Protein AF-A0A1V5RX63-F1 (afdb_monomer_lite)

Sequence (76 aa):
MKYLFYANFALSGFKAYVCETDDPFHTMGEMHYRTMERIDRLTFREYNETSVKYITEEKGLKINKWTDKYRKQVNG

Secondary structure (DSSP, 8-state):
-EEEEEEEETTTEEEEEEEE-S-HHHHHHHHHHH-SS-EEEEEEEE--HHHHHIIIIIS-PPEEE---TT------

Structure (mmCIF, N/CA/C/O backbone):
data_AF-A0A1V5RX63-F1
#
_entry.id   AF-A0A1V5RX63-F1
#
loop_
_atom_site.group_PDB
_atom_site.id
_atom_site.type_symbol
_atom_site.label_atom_id
_atom_site.label_alt_id
_atom_site.label_comp_id
_atom_site.label_asym_id
_atom_site.label_entity_id
_atom_site.label_seq_id
_atom_site.pdbx_PDB_ins_code
_atom_site.Cartn_x
_atom_site.Cartn_y
_atom_site.Cartn_z
_atom_site.occupancy
_atom_site.B_iso_or_equiv
_atom_site.auth_seq_id
_atom_site.auth_comp_id
_atom_site.auth_asym_id
_atom_site.auth_atom_id
_atom_site.pdbx_PDB_model_num
ATOM 1 N N . MET A 1 1 ? 14.332 1.521 -3.668 1.00 89.12 1 MET A N 1
ATOM 2 C CA . MET A 1 1 ? 13.923 2.211 -2.421 1.00 89.12 1 MET A CA 1
ATOM 3 C C . MET A 1 1 ? 12.711 1.499 -1.831 1.00 89.12 1 MET A C 1
ATOM 5 O O . MET A 1 1 ? 12.115 0.676 -2.517 1.00 89.12 1 MET A O 1
ATOM 9 N N . LYS A 1 2 ? 12.367 1.736 -0.562 1.00 94.00 2 LYS A N 1
ATOM 10 C CA . LYS A 1 2 ? 11.238 1.064 0.099 1.00 94.00 2 LYS A CA 1
ATOM 11 C C . LYS A 1 2 ? 10.080 2.042 0.268 1.00 94.00 2 LYS A C 1
ATOM 13 O O . LYS A 1 2 ? 10.275 3.142 0.776 1.00 94.00 2 LYS A O 1
ATOM 18 N N . TYR A 1 3 ? 8.888 1.625 -0.136 1.00 94.94 3 TYR A N 1
ATOM 19 C CA . TYR A 1 3 ? 7.678 2.442 -0.140 1.00 94.94 3 TYR A CA 1
ATOM 20 C C . TYR A 1 3 ? 6.519 1.725 0.549 1.00 94.94 3 TYR A C 1
ATOM 22 O O . TYR A 1 3 ? 6.441 0.493 0.566 1.00 94.94 3 TYR A O 1
ATOM 30 N N . LEU A 1 4 ? 5.598 2.521 1.086 1.00 95.06 4 LEU A N 1
ATOM 31 C CA . LEU A 1 4 ? 4.287 2.096 1.553 1.00 95.06 4 LEU A CA 1
ATOM 32 C C . LEU A 1 4 ? 3.236 2.513 0.528 1.00 95.06 4 LEU A C 1
ATOM 34 O O . LEU A 1 4 ? 3.086 3.698 0.247 1.00 95.06 4 LEU A O 1
ATOM 38 N N . PHE A 1 5 ? 2.508 1.544 -0.007 1.00 94.31 5 PHE A N 1
ATOM 39 C CA . PHE A 1 5 ? 1.384 1.738 -0.914 1.00 94.31 5 PHE A CA 1
ATOM 40 C C . PHE A 1 5 ? 0.076 1.644 -0.137 1.00 94.31 5 PHE A C 1
ATOM 42 O O . PHE A 1 5 ? -0.124 0.723 0.658 1.00 94.31 5 PHE A O 1
ATOM 49 N N . TYR A 1 6 ? -0.828 2.579 -0.404 1.00 93.38 6 TYR A N 1
ATOM 50 C CA . TYR A 1 6 ? -2.151 2.655 0.196 1.00 93.38 6 TYR A CA 1
ATOM 51 C C . TYR A 1 6 ? -3.200 2.489 -0.890 1.00 93.38 6 TYR A C 1
ATOM 53 O O . TYR A 1 6 ? -3.322 3.346 -1.768 1.00 93.38 6 TYR A O 1
ATOM 61 N N . ALA A 1 7 ? -3.953 1.399 -0.819 1.00 93.38 7 ALA A N 1
ATOM 62 C CA . ALA A 1 7 ? -4.982 1.063 -1.786 1.00 93.38 7 ALA A CA 1
ATOM 63 C C . ALA A 1 7 ? -6.343 1.051 -1.093 1.00 93.38 7 ALA A C 1
ATOM 65 O O . ALA A 1 7 ? -6.533 0.330 -0.116 1.00 93.38 7 ALA A O 1
ATOM 66 N N . ASN A 1 8 ? -7.289 1.842 -1.592 1.00 94.50 8 ASN A N 1
ATOM 67 C CA . ASN A 1 8 ? -8.694 1.689 -1.247 1.00 94.50 8 ASN A CA 1
ATOM 68 C C . ASN A 1 8 ? -9.366 0.851 -2.327 1.00 94.50 8 ASN A C 1
ATOM 70 O O . ASN A 1 8 ? -9.546 1.330 -3.450 1.00 94.50 8 ASN A O 1
ATOM 74 N N . PHE A 1 9 ? -9.696 -0.389 -1.992 1.00 93.75 9 PHE A N 1
ATOM 75 C CA . PHE A 1 9 ? -10.422 -1.272 -2.886 1.00 93.75 9 PHE A CA 1
ATOM 76 C C . PHE A 1 9 ? -11.934 -1.161 -2.666 1.00 93.75 9 PHE A C 1
ATOM 78 O O . PHE A 1 9 ? -12.384 -0.886 -1.552 1.00 93.75 9 PHE A O 1
ATOM 85 N N . ALA A 1 10 ? -12.711 -1.391 -3.722 1.00 92.88 10 ALA A N 1
ATOM 86 C CA . ALA A 1 10 ? -14.156 -1.165 -3.721 1.00 92.88 10 ALA A CA 1
ATOM 87 C C . ALA A 1 10 ? -14.949 -2.071 -2.750 1.00 92.88 10 ALA A C 1
ATOM 89 O O . ALA A 1 10 ? -16.004 -1.672 -2.265 1.00 92.88 10 ALA A O 1
ATOM 90 N N . LEU A 1 11 ? -14.469 -3.287 -2.467 1.00 92.38 11 LEU A N 1
ATOM 91 C CA . LEU A 1 11 ? -15.143 -4.303 -1.642 1.00 92.38 11 LEU A CA 1
ATOM 92 C C . LEU A 1 11 ? -14.410 -4.571 -0.322 1.00 92.38 11 LEU A C 1
ATOM 94 O O . LEU A 1 11 ? -15.028 -4.671 0.733 1.00 92.38 11 LEU A O 1
ATOM 98 N N . SER A 1 12 ? -13.089 -4.711 -0.368 1.00 89.75 12 SER A N 1
ATOM 99 C CA . SER A 1 12 ? -12.236 -5.065 0.764 1.00 89.75 12 SER A CA 1
ATOM 100 C C . SER A 1 12 ? -11.650 -3.851 1.481 1.00 89.75 12 SER A C 1
ATOM 102 O O . SER A 1 12 ? -10.916 -4.014 2.459 1.00 89.75 12 SER A O 1
ATOM 104 N N 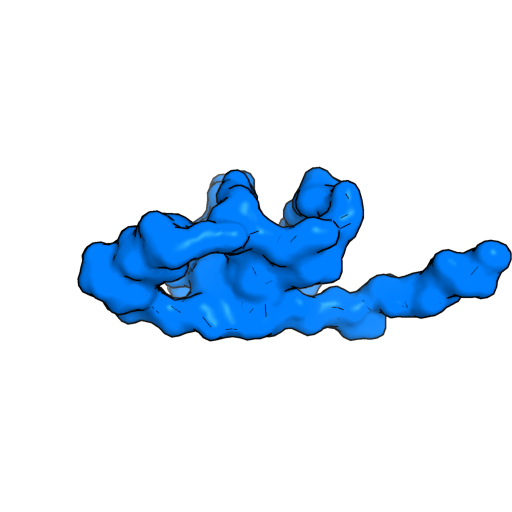. GLY A 1 13 ? -12.003 -2.649 1.021 1.00 92.25 13 GLY A N 1
ATOM 105 C CA . GLY A 1 13 ? -11.698 -1.388 1.672 1.00 92.25 13 GLY A CA 1
ATOM 106 C C . GLY A 1 13 ? -10.214 -1.046 1.661 1.00 92.25 13 GLY A C 1
ATOM 107 O O . GLY A 1 13 ? -9.453 -1.405 0.758 1.00 92.25 13 GLY A O 1
ATOM 108 N N . PHE A 1 14 ? -9.805 -0.290 2.673 1.00 92.94 14 PHE A N 1
ATOM 109 C CA . PHE A 1 14 ? -8.483 0.309 2.728 1.00 92.94 14 PHE A CA 1
ATOM 110 C C . PHE A 1 14 ? -7.416 -0.680 3.215 1.00 92.94 14 PHE A C 1
ATOM 112 O O . PHE A 1 14 ? -7.523 -1.265 4.292 1.00 92.94 14 PHE A O 1
ATOM 119 N N . LYS A 1 15 ? -6.354 -0.845 2.422 1.00 93.19 15 LYS A N 1
ATOM 120 C CA . LYS A 1 15 ? -5.238 -1.760 2.679 1.00 93.19 15 LYS A CA 1
ATOM 121 C C . LYS A 1 15 ? -3.897 -1.064 2.480 1.00 93.19 15 LYS A C 1
ATOM 123 O O . LYS A 1 15 ? -3.737 -0.216 1.602 1.00 93.19 15 LYS A O 1
ATOM 128 N N . ALA A 1 16 ? -2.918 -1.483 3.277 1.00 94.56 16 ALA A N 1
ATOM 129 C CA . ALA A 1 16 ? -1.544 -1.010 3.196 1.00 94.56 16 ALA A CA 1
ATOM 130 C C . ALA A 1 16 ? -0.597 -2.133 2.762 1.00 94.56 16 ALA A C 1
ATOM 132 O O . ALA A 1 16 ? -0.683 -3.269 3.251 1.00 94.56 16 ALA A O 1
ATOM 133 N N . TYR A 1 17 ? 0.335 -1.793 1.875 1.00 94.12 17 TYR A N 1
ATOM 134 C CA . TYR A 1 17 ? 1.370 -2.692 1.387 1.00 94.12 17 TYR A CA 1
ATOM 135 C C . TYR A 1 17 ? 2.750 -2.059 1.491 1.00 94.12 17 TYR A C 1
ATOM 137 O O . TYR A 1 17 ? 2.901 -0.864 1.282 1.00 94.12 17 TYR A O 1
ATOM 145 N N . VAL A 1 18 ? 3.771 -2.864 1.752 1.00 94.75 18 VAL A N 1
ATOM 146 C CA . VAL A 1 18 ? 5.172 -2.475 1.626 1.00 94.75 18 VAL A CA 1
ATOM 147 C C . VAL A 1 18 ? 5.756 -3.061 0.348 1.00 94.75 18 VAL A C 1
ATOM 149 O O . VAL A 1 18 ? 5.557 -4.242 0.056 1.00 94.75 18 VAL A O 1
ATOM 152 N N . CYS A 1 19 ? 6.476 -2.240 -0.409 1.00 91.81 19 CYS A N 1
ATOM 153 C CA . CYS A 1 19 ? 7.111 -2.633 -1.659 1.00 91.81 19 CYS A CA 1
ATOM 154 C C . CYS A 1 19 ? 8.519 -2.042 -1.756 1.00 91.81 19 CYS A C 1
ATOM 156 O O . CYS A 1 19 ? 8.746 -0.891 -1.389 1.00 91.81 19 CYS A O 1
ATOM 158 N N . GLU A 1 20 ? 9.461 -2.831 -2.263 1.00 92.56 20 GLU A N 1
ATOM 159 C CA . GLU A 1 20 ? 10.807 -2.372 -2.593 1.00 92.56 20 GLU A CA 1
ATOM 160 C C . GLU A 1 20 ? 10.920 -2.225 -4.107 1.00 92.56 20 GLU A C 1
ATOM 162 O O . GLU A 1 20 ? 10.909 -3.210 -4.845 1.00 92.56 20 GLU A O 1
ATOM 167 N N . THR A 1 21 ? 11.005 -0.985 -4.575 1.00 89.75 21 THR A N 1
ATOM 168 C CA . THR A 1 21 ? 11.030 -0.640 -5.996 1.00 89.75 21 THR A CA 1
ATOM 169 C C . THR A 1 21 ? 11.854 0.626 -6.229 1.00 89.75 21 THR A C 1
ATOM 171 O O . THR A 1 21 ? 12.061 1.434 -5.322 1.00 89.75 21 THR A O 1
ATOM 174 N N . ASP A 1 22 ? 12.419 0.747 -7.416 1.00 92.00 22 ASP A N 1
ATOM 175 C CA . ASP A 1 22 ? 13.067 1.939 -7.963 1.00 92.00 22 ASP A CA 1
ATOM 176 C C . ASP A 1 22 ? 12.096 2.780 -8.805 1.00 92.00 22 ASP A C 1
ATOM 178 O O . ASP A 1 22 ? 12.298 3.983 -8.929 1.00 92.00 22 ASP A O 1
ATOM 182 N N . ASP A 1 23 ? 11.000 2.176 -9.275 1.00 91.62 23 ASP A N 1
ATOM 183 C CA . ASP A 1 23 ? 9.922 2.850 -9.997 1.00 91.62 23 ASP A CA 1
ATOM 184 C C . ASP A 1 23 ? 8.563 2.631 -9.295 1.00 91.62 23 ASP A C 1
ATOM 186 O O . ASP A 1 23 ? 7.843 1.648 -9.549 1.00 91.62 23 ASP A O 1
ATOM 190 N N . PRO A 1 24 ? 8.182 3.528 -8.365 1.00 90.94 24 PRO A N 1
ATOM 191 C CA . PRO A 1 24 ? 6.913 3.414 -7.659 1.00 90.94 24 PRO A CA 1
ATOM 192 C C . PRO A 1 24 ? 5.702 3.653 -8.569 1.00 90.94 24 PRO A C 1
ATOM 194 O O . PRO A 1 24 ? 4.646 3.079 -8.303 1.00 90.94 24 PRO A O 1
ATOM 197 N N . PHE A 1 25 ? 5.830 4.428 -9.651 1.00 92.81 25 PHE A N 1
ATOM 198 C CA . PHE A 1 25 ? 4.718 4.709 -10.564 1.00 92.81 25 PHE A CA 1
ATOM 199 C C . PHE A 1 25 ? 4.384 3.497 -11.429 1.00 92.81 25 PHE A C 1
ATOM 201 O O . PHE A 1 25 ? 3.214 3.122 -11.523 1.00 92.81 25 PHE A O 1
ATOM 208 N N . HIS A 1 26 ? 5.398 2.827 -11.983 1.00 91.38 26 HIS A N 1
ATOM 209 C CA . HIS A 1 26 ? 5.204 1.549 -12.666 1.00 91.38 26 HIS A CA 1
ATOM 210 C C . HIS A 1 26 ? 4.559 0.525 -11.725 1.00 91.38 26 HIS A C 1
ATOM 212 O O . HIS A 1 26 ? 3.563 -0.108 -12.065 1.00 91.38 26 HIS A O 1
ATOM 218 N N . THR A 1 27 ? 5.056 0.437 -10.488 1.00 91.00 27 THR A N 1
ATOM 219 C CA . THR A 1 27 ? 4.508 -0.471 -9.467 1.00 91.00 27 THR A CA 1
ATOM 220 C C . THR A 1 27 ? 3.039 -0.160 -9.138 1.00 91.00 27 THR A C 1
ATOM 222 O O . THR A 1 27 ? 2.241 -1.082 -8.961 1.00 91.00 27 THR A O 1
ATOM 225 N N . MET A 1 28 ? 2.652 1.123 -9.073 1.00 91.94 28 MET A N 1
ATOM 226 C CA . MET A 1 28 ? 1.246 1.519 -8.915 1.00 91.94 28 MET A CA 1
ATOM 227 C C . MET A 1 28 ? 0.393 1.024 -10.084 1.00 91.94 28 MET A C 1
ATOM 229 O O . MET A 1 28 ? -0.678 0.462 -9.854 1.00 91.94 28 MET A O 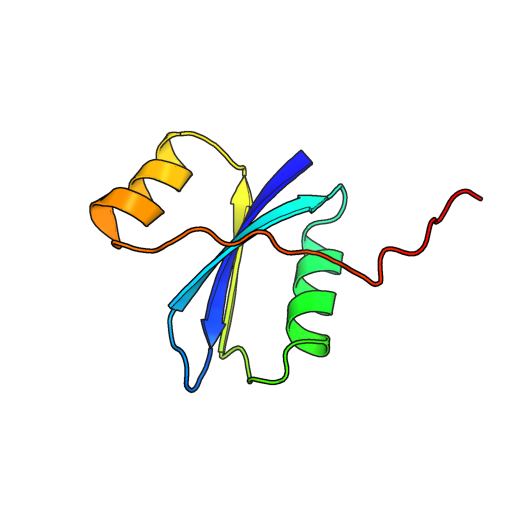1
ATOM 233 N N . GLY A 1 29 ? 0.861 1.233 -11.319 1.00 91.69 29 GLY A N 1
ATOM 234 C CA . GLY A 1 29 ? 0.173 0.786 -12.530 1.00 91.69 29 GLY A CA 1
ATOM 235 C C . GLY A 1 29 ? -0.048 -0.726 -12.531 1.00 91.69 29 GLY A C 1
ATOM 236 O O . GLY A 1 29 ? -1.169 -1.187 -12.737 1.00 91.69 29 GLY A O 1
ATOM 237 N N . GLU A 1 30 ? 0.985 -1.489 -12.179 1.00 90.62 30 GLU A N 1
ATOM 238 C CA . GLU A 1 30 ? 0.917 -2.947 -12.051 1.00 90.62 30 GLU A CA 1
ATOM 239 C C . GLU A 1 30 ? -0.070 -3.388 -10.962 1.00 90.62 30 GLU A C 1
ATOM 241 O O . GLU A 1 30 ? -0.844 -4.321 -11.168 1.00 90.62 30 GLU A O 1
ATOM 246 N N . MET A 1 31 ? -0.100 -2.710 -9.809 1.00 89.94 31 MET A N 1
ATOM 247 C CA . MET A 1 31 ? -1.083 -2.996 -8.760 1.00 89.94 31 MET A CA 1
ATOM 248 C C . MET A 1 31 ? -2.513 -2.717 -9.243 1.00 89.94 31 MET A C 1
ATOM 250 O O . MET A 1 31 ? -3.407 -3.524 -8.997 1.00 89.94 31 MET A O 1
ATOM 254 N N . HIS A 1 32 ? -2.732 -1.619 -9.966 1.00 89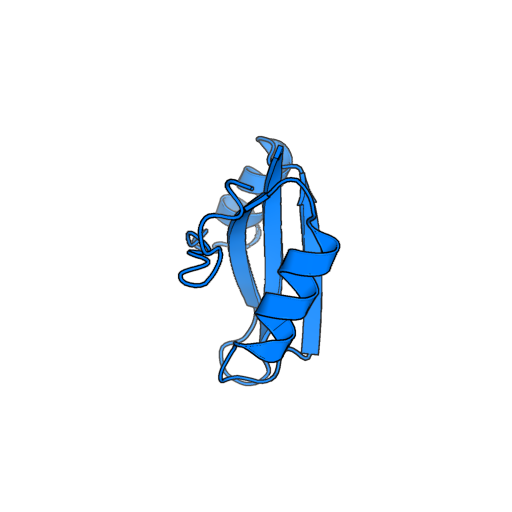.25 32 HIS A N 1
ATOM 255 C CA . HIS A 1 32 ? -4.023 -1.308 -10.586 1.00 89.25 32 HIS A CA 1
ATOM 256 C C . HIS A 1 32 ? -4.452 -2.372 -11.600 1.00 89.25 32 HIS A C 1
ATOM 258 O O . HIS A 1 32 ? -5.599 -2.803 -11.583 1.00 89.25 32 HIS A O 1
ATOM 264 N N . TYR A 1 33 ? -3.529 -2.818 -12.451 1.00 88.12 33 TYR A N 1
ATOM 265 C CA . TYR A 1 33 ? -3.817 -3.769 -13.522 1.00 88.12 33 TYR A CA 1
ATOM 266 C C . TYR A 1 33 ? -3.999 -5.212 -13.026 1.00 88.12 33 TYR A C 1
ATOM 268 O O . TYR A 1 33 ? -4.832 -5.949 -13.549 1.00 88.12 33 TYR A O 1
ATOM 276 N N . ARG A 1 34 ? -3.217 -5.646 -12.028 1.00 84.75 34 ARG A N 1
ATOM 277 C CA . ARG A 1 34 ? -3.157 -7.058 -11.599 1.00 84.75 34 ARG A CA 1
ATOM 278 C C . ARG A 1 34 ? -4.066 -7.412 -10.434 1.00 84.75 34 ARG A C 1
ATOM 280 O O . ARG A 1 34 ? -4.210 -8.594 -10.118 1.00 84.75 34 AR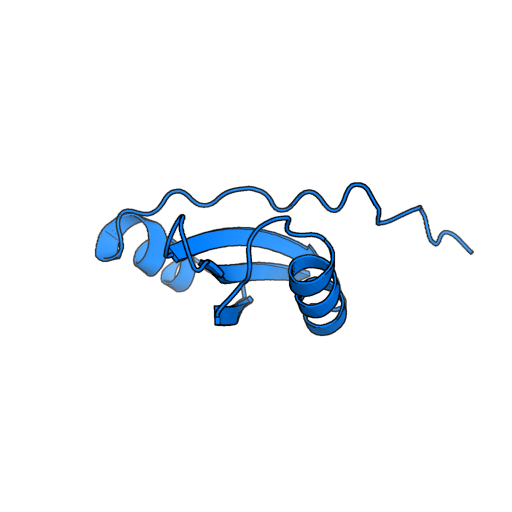G A O 1
ATOM 287 N N . THR A 1 35 ? -4.611 -6.428 -9.731 1.00 84.81 35 THR A N 1
ATOM 288 C CA . THR A 1 35 ? -5.535 -6.724 -8.638 1.00 84.81 35 THR A CA 1
ATOM 289 C C . THR A 1 35 ? -6.877 -7.165 -9.210 1.00 84.81 35 THR A C 1
ATOM 291 O O . THR A 1 35 ? -7.409 -6.567 -10.135 1.00 84.81 35 THR A O 1
ATOM 294 N N . MET A 1 36 ? -7.430 -8.253 -8.667 1.00 86.56 36 MET A N 1
ATOM 295 C CA . MET A 1 36 ? -8.740 -8.769 -9.101 1.00 86.56 36 MET A CA 1
ATOM 296 C C . MET A 1 36 ? -9.900 -7.880 -8.649 1.00 86.56 36 MET A C 1
ATOM 298 O O . MET A 1 36 ? -11.041 -8.068 -9.058 1.00 86.56 36 MET A O 1
ATOM 302 N N . GLU A 1 37 ? -9.611 -6.945 -7.755 1.00 88.56 37 GLU A N 1
ATOM 303 C CA . GLU A 1 37 ? -10.579 -6.051 -7.169 1.00 88.56 37 GLU A CA 1
ATOM 304 C C . GLU A 1 37 ? -10.272 -4.630 -7.620 1.00 88.56 37 GLU A C 1
ATOM 306 O O . GLU A 1 37 ? -9.126 -4.188 -7.559 1.00 88.56 37 GLU A O 1
ATOM 311 N N . ARG A 1 38 ? -11.312 -3.911 -8.045 1.00 92.44 38 ARG A N 1
ATOM 312 C CA . ARG A 1 38 ? -11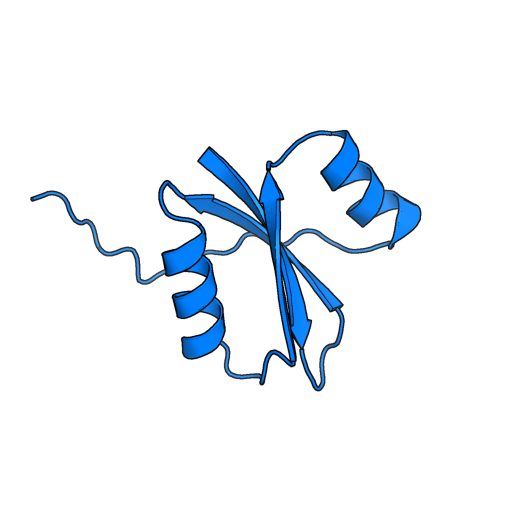.198 -2.513 -8.445 1.00 92.44 38 ARG A CA 1
ATOM 313 C C . ARG A 1 38 ? -10.596 -1.686 -7.309 1.00 92.44 38 ARG A C 1
ATOM 315 O O . ARG A 1 38 ? -11.099 -1.696 -6.185 1.00 92.44 38 ARG A O 1
ATOM 322 N N . ILE A 1 39 ? -9.559 -0.925 -7.640 1.00 94.00 39 ILE A N 1
ATOM 323 C CA . ILE A 1 39 ? -8.966 0.067 -6.748 1.00 94.00 39 ILE A CA 1
ATOM 324 C C . ILE A 1 39 ? -9.574 1.431 -7.072 1.00 94.00 39 ILE A C 1
ATOM 326 O O . ILE A 1 39 ? -9.375 1.954 -8.164 1.00 94.00 39 ILE A O 1
ATOM 330 N N . ASP A 1 40 ? -10.268 2.034 -6.112 1.00 93.62 40 ASP A N 1
ATOM 331 C CA . ASP A 1 40 ? -10.836 3.377 -6.269 1.00 93.62 40 ASP A CA 1
ATOM 332 C C . ASP A 1 40 ? -9.800 4.474 -6.018 1.00 93.62 40 ASP A C 1
ATOM 334 O O . ASP A 1 40 ? -9.876 5.561 -6.589 1.00 93.62 40 ASP A O 1
ATOM 338 N N . ARG A 1 41 ? -8.812 4.199 -5.158 1.00 92.38 41 ARG A N 1
ATOM 339 C CA . ARG A 1 41 ? -7.701 5.116 -4.897 1.00 92.38 41 ARG A CA 1
ATOM 340 C C . ARG A 1 41 ? -6.426 4.355 -4.587 1.00 92.38 41 ARG A C 1
ATOM 342 O O . ARG A 1 41 ? -6.420 3.494 -3.712 1.00 92.38 41 ARG A O 1
ATOM 349 N N . LEU A 1 42 ? -5.340 4.741 -5.249 1.00 94.00 42 LEU A N 1
ATOM 350 C CA . LEU A 1 42 ? -3.994 4.251 -4.979 1.00 94.00 42 LEU A CA 1
ATOM 351 C C . LEU A 1 42 ? -3.051 5.433 -4.779 1.00 94.00 42 LEU A C 1
ATOM 353 O O . LEU A 1 42 ? -3.099 6.412 -5.520 1.00 94.00 42 LEU A O 1
ATOM 357 N N . THR A 1 43 ? -2.189 5.352 -3.777 1.00 93.81 43 THR A N 1
ATOM 358 C CA . THR A 1 43 ? -1.111 6.322 -3.550 1.00 93.81 43 THR A CA 1
ATOM 359 C C . THR A 1 43 ? 0.038 5.631 -2.815 1.00 93.81 43 THR A C 1
ATOM 361 O O . THR A 1 43 ? -0.128 4.512 -2.328 1.00 93.81 43 THR A O 1
ATOM 364 N N . PHE A 1 44 ? 1.201 6.271 -2.738 1.00 93.56 44 PHE A N 1
ATOM 365 C CA . PHE A 1 44 ? 2.350 5.751 -2.010 1.00 93.56 44 PHE A CA 1
ATOM 366 C C . PHE A 1 44 ? 3.077 6.851 -1.237 1.00 93.56 44 PHE A C 1
ATOM 368 O 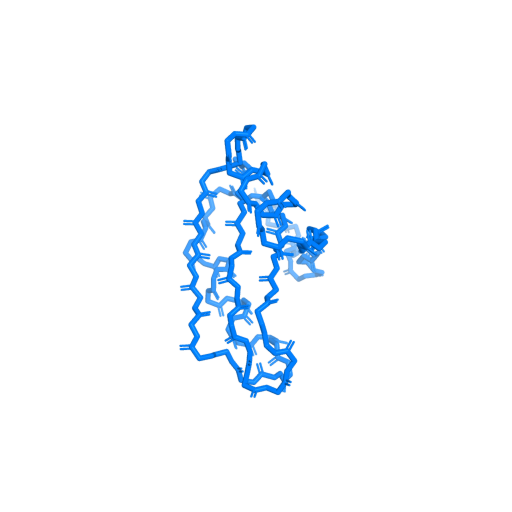O . PHE A 1 44 ? 2.929 8.041 -1.519 1.00 93.56 44 PHE A O 1
ATOM 375 N N . ARG A 1 45 ? 3.871 6.430 -0.253 1.00 93.25 45 ARG A N 1
ATOM 376 C CA . ARG A 1 45 ? 4.829 7.255 0.491 1.00 93.25 45 ARG A CA 1
ATOM 377 C C . ARG A 1 45 ? 6.116 6.481 0.709 1.00 93.25 45 ARG A C 1
ATOM 379 O O . ARG A 1 45 ? 6.122 5.251 0.665 1.00 93.25 45 ARG A O 1
ATOM 386 N N . GLU A 1 46 ? 7.201 7.197 0.962 1.00 94.25 46 GLU A N 1
ATOM 387 C CA . GLU A 1 46 ? 8.439 6.569 1.414 1.00 94.25 46 GLU A CA 1
ATOM 388 C C . GLU A 1 46 ? 8.219 5.809 2.720 1.00 94.25 46 GLU A C 1
ATOM 390 O O . GLU A 1 46 ? 7.452 6.218 3.595 1.00 94.25 46 GLU A O 1
ATOM 395 N N . TYR A 1 47 ? 8.893 4.670 2.840 1.00 94.94 47 TYR A N 1
ATOM 396 C CA . TYR A 1 47 ? 8.871 3.897 4.065 1.00 94.94 47 TYR A CA 1
ATOM 397 C C . TYR A 1 47 ? 9.710 4.606 5.132 1.00 94.94 47 TYR A C 1
ATOM 399 O O . TYR A 1 47 ? 10.930 4.693 5.017 1.00 94.94 47 TYR A O 1
ATOM 407 N N . ASN A 1 48 ? 9.057 5.068 6.194 1.00 95.56 48 ASN A N 1
ATOM 408 C CA . ASN A 1 48 ? 9.694 5.617 7.388 1.00 95.56 48 ASN A CA 1
ATOM 409 C C . ASN A 1 48 ? 8.840 5.323 8.630 1.00 95.56 48 ASN A C 1
ATOM 411 O O . ASN A 1 48 ? 7.675 4.933 8.513 1.00 95.56 48 ASN A O 1
ATOM 415 N N . GLU A 1 49 ? 9.423 5.506 9.815 1.00 95.19 49 GLU A N 1
ATOM 416 C CA . GLU A 1 49 ? 8.778 5.198 11.099 1.00 95.19 49 GLU A CA 1
ATOM 417 C C . GLU A 1 49 ? 7.443 5.929 11.271 1.00 95.19 49 GLU A C 1
ATOM 419 O O . GLU A 1 49 ? 6.447 5.308 11.635 1.00 95.19 49 GLU A O 1
ATOM 424 N N . THR A 1 50 ? 7.380 7.214 10.910 1.00 94.50 50 THR A N 1
ATOM 425 C CA . THR A 1 50 ? 6.151 8.019 10.970 1.00 94.50 50 THR A CA 1
ATOM 426 C C . THR A 1 50 ? 5.032 7.421 10.118 1.00 94.50 50 THR A C 1
ATOM 428 O O . THR A 1 50 ? 3.892 7.302 10.565 1.00 94.50 50 THR A O 1
ATOM 431 N N . SER A 1 51 ? 5.351 7.009 8.890 1.00 92.06 51 SER A N 1
ATOM 432 C CA . SER A 1 51 ? 4.370 6.437 7.964 1.00 92.06 51 SER A CA 1
ATOM 433 C C . SER A 1 51 ? 3.919 5.043 8.394 1.00 92.06 51 SER A C 1
ATOM 435 O O . SER A 1 51 ? 2.767 4.683 8.161 1.00 92.06 51 SER A O 1
ATOM 437 N N . VAL A 1 52 ? 4.794 4.263 9.037 1.00 93.50 52 VAL A N 1
ATOM 438 C CA . VAL A 1 52 ? 4.430 2.971 9.635 1.00 93.50 52 VAL A CA 1
ATOM 439 C C . VAL A 1 52 ? 3.496 3.187 10.822 1.00 93.50 52 VAL A C 1
ATOM 441 O O . VAL A 1 52 ? 2.415 2.604 10.836 1.00 93.50 52 VAL A O 1
ATOM 444 N N . LYS A 1 53 ? 3.865 4.078 11.751 1.00 93.81 53 LYS A N 1
ATOM 445 C CA . LYS A 1 53 ? 3.087 4.399 12.953 1.00 93.81 53 LYS A CA 1
ATOM 446 C C . LYS A 1 53 ? 1.664 4.836 12.616 1.00 93.81 53 LYS A C 1
ATOM 448 O O . LYS A 1 53 ? 0.707 4.283 13.148 1.00 93.81 53 LYS A O 1
ATOM 453 N N . TYR A 1 54 ? 1.520 5.763 11.670 1.00 90.44 54 TYR A N 1
ATOM 454 C CA . TYR A 1 54 ? 0.213 6.208 11.185 1.00 90.44 54 TYR A CA 1
ATOM 455 C C . TYR A 1 54 ? -0.673 5.034 10.732 1.00 90.44 54 TYR A C 1
ATOM 457 O O . TYR A 1 54 ? -1.868 4.982 11.009 1.00 90.44 54 TYR A O 1
ATOM 465 N N . ILE A 1 55 ? -0.095 4.052 10.042 1.00 90.12 55 ILE A N 1
ATOM 466 C CA . ILE A 1 55 ? -0.847 2.924 9.489 1.00 90.12 55 ILE A CA 1
ATOM 467 C C . ILE A 1 55 ? -1.185 1.885 10.551 1.00 90.12 55 ILE A C 1
ATOM 469 O O . ILE A 1 55 ? -2.317 1.403 10.594 1.00 90.12 55 ILE A O 1
ATOM 473 N N . THR A 1 56 ? -0.222 1.522 11.392 1.00 92.50 56 THR A N 1
ATOM 474 C CA . THR A 1 56 ? -0.405 0.438 12.357 1.00 92.50 56 THR A CA 1
ATOM 475 C C . THR A 1 56 ? -1.126 0.898 13.614 1.00 92.50 56 THR A C 1
ATOM 477 O O . THR A 1 56 ? -1.978 0.171 14.109 1.00 92.50 56 THR A O 1
ATOM 480 N N . GLU A 1 57 ? -0.816 2.091 14.121 1.00 93.62 57 GLU A N 1
ATOM 481 C CA . GLU A 1 57 ? -1.353 2.585 15.392 1.00 93.62 57 GLU A CA 1
ATOM 482 C C . GLU A 1 57 ? -2.602 3.442 15.189 1.00 93.62 57 GLU A C 1
ATOM 484 O O . GLU A 1 57 ? -3.619 3.188 15.826 1.00 93.62 57 GLU A O 1
ATOM 489 N N . GLU A 1 58 ? -2.572 4.423 14.279 1.00 90.56 58 GLU A N 1
ATOM 490 C CA . GLU A 1 58 ? -3.726 5.320 14.101 1.00 90.56 58 GLU A CA 1
ATOM 491 C C . GLU A 1 58 ? -4.823 4.702 13.229 1.00 90.56 58 GLU A C 1
ATOM 493 O O . GLU A 1 58 ? -6.011 4.895 13.486 1.00 90.56 58 GLU A O 1
ATOM 498 N N . LYS A 1 59 ? -4.446 3.966 12.174 1.00 86.44 59 LYS A N 1
ATOM 499 C CA . LYS A 1 59 ? -5.406 3.295 11.282 1.00 86.44 59 LYS A CA 1
ATOM 500 C C . LYS A 1 59 ? -5.708 1.850 11.672 1.00 86.44 59 LYS A C 1
ATOM 502 O O . LYS A 1 59 ? -6.666 1.295 11.140 1.00 86.44 59 LYS A O 1
ATOM 507 N N . GLY A 1 60 ? -4.922 1.243 12.564 1.00 90.88 60 GLY A N 1
ATOM 508 C CA . GLY A 1 60 ? -5.121 -0.146 12.995 1.00 90.88 60 GLY A CA 1
ATOM 509 C C . GLY A 1 60 ? -4.938 -1.176 11.874 1.00 90.88 60 GLY A C 1
ATOM 510 O O . GLY A 1 60 ? -5.523 -2.257 11.923 1.00 90.88 60 GLY A O 1
ATOM 511 N N . LEU A 1 61 ? -4.179 -0.845 10.825 1.00 89.75 61 LEU A N 1
ATOM 512 C CA . LEU A 1 61 ? -4.032 -1.696 9.647 1.00 89.75 61 LEU A CA 1
ATOM 513 C C . LEU A 1 61 ? -2.781 -2.559 9.728 1.00 89.75 61 LEU A C 1
ATOM 515 O O . LEU A 1 61 ? -1.698 -2.119 10.115 1.00 89.75 61 LEU A O 1
ATOM 519 N N . LYS A 1 62 ? -2.905 -3.779 9.208 1.00 93.25 62 LYS A N 1
ATOM 520 C CA . LYS A 1 62 ? -1.753 -4.623 8.906 1.00 93.25 62 LYS A CA 1
ATOM 521 C C . LYS A 1 62 ? -1.092 -4.170 7.603 1.00 93.25 62 LYS A C 1
ATOM 523 O O . LYS A 1 62 ? -1.752 -4.056 6.570 1.00 93.25 62 LYS A O 1
ATOM 528 N N . ILE A 1 63 ? 0.228 -4.000 7.640 1.00 93.12 63 ILE A N 1
ATOM 529 C CA . ILE A 1 63 ? 1.046 -3.773 6.445 1.00 93.12 63 ILE A CA 1
ATOM 530 C C . ILE A 1 63 ? 1.378 -5.128 5.814 1.00 93.12 63 ILE A C 1
ATOM 532 O O . ILE A 1 63 ? 1.993 -5.991 6.441 1.00 93.12 63 ILE A O 1
ATOM 536 N N . ASN A 1 64 ? 0.970 -5.323 4.562 1.00 91.38 64 ASN A N 1
ATOM 537 C CA . ASN A 1 64 ? 1.214 -6.555 3.810 1.00 91.38 64 ASN A CA 1
ATOM 538 C C . ASN A 1 64 ? 2.435 -6.397 2.902 1.00 91.38 64 ASN A C 1
ATOM 540 O O . ASN A 1 64 ? 2.710 -5.306 2.423 1.00 91.38 64 ASN A O 1
ATOM 544 N N . LYS A 1 65 ? 3.168 -7.467 2.593 1.00 89.88 65 LYS A N 1
ATOM 545 C CA . LYS A 1 65 ? 4.219 -7.379 1.569 1.00 89.88 65 LYS A CA 1
ATOM 546 C C . LYS A 1 65 ? 3.577 -7.413 0.183 1.00 89.88 65 LYS A C 1
ATOM 548 O O . LYS A 1 65 ? 2.886 -8.378 -0.140 1.00 89.88 65 LYS A O 1
ATOM 553 N N . TRP A 1 66 ? 3.818 -6.396 -0.644 1.00 85.62 66 TRP A N 1
ATOM 554 C CA . TRP A 1 66 ? 3.534 -6.500 -2.072 1.00 85.62 66 TRP A CA 1
ATOM 555 C C . TRP A 1 66 ? 4.603 -7.392 -2.695 1.00 85.62 66 TRP A C 1
ATOM 557 O O . TRP A 1 66 ? 5.786 -7.049 -2.714 1.00 85.62 66 TRP A O 1
ATOM 567 N N . THR A 1 67 ? 4.193 -8.574 -3.145 1.00 70.75 67 THR A N 1
ATOM 568 C CA . THR A 1 67 ? 5.079 -9.474 -3.883 1.00 70.75 67 THR A CA 1
ATOM 569 C C . THR A 1 67 ? 4.749 -9.331 -5.350 1.00 70.75 67 THR A C 1
ATOM 571 O O . THR A 1 67 ? 3.760 -9.876 -5.834 1.00 70.75 67 THR A O 1
ATOM 574 N N . ASP A 1 68 ? 5.574 -8.569 -6.055 1.00 62.47 68 ASP A N 1
ATOM 575 C CA . ASP A 1 68 ? 5.517 -8.570 -7.503 1.00 62.47 68 ASP A CA 1
ATOM 576 C C . ASP A 1 68 ? 6.123 -9.887 -8.003 1.00 62.47 68 ASP A C 1
ATOM 578 O O . ASP A 1 68 ? 7.330 -10.018 -8.193 1.00 62.47 68 ASP A O 1
ATOM 582 N N . LYS A 1 69 ? 5.276 -10.909 -8.158 1.00 52.31 69 LYS A N 1
ATOM 583 C CA . LYS A 1 69 ? 5.673 -12.201 -8.739 1.00 52.31 69 LYS A CA 1
ATOM 584 C C . LYS A 1 69 ? 6.075 -12.080 -10.217 1.00 52.31 69 LYS A C 1
ATOM 586 O O . LYS A 1 69 ? 6.529 -13.064 -10.795 1.00 52.31 69 LYS A O 1
ATOM 591 N N . TYR A 1 70 ? 5.893 -10.909 -10.825 1.00 51.97 70 TYR A N 1
ATOM 592 C CA . TYR A 1 70 ? 6.091 -10.660 -12.246 1.00 51.97 70 TYR A CA 1
ATOM 593 C C . TYR A 1 70 ? 7.176 -9.635 -12.542 1.00 51.97 70 TYR A C 1
ATOM 595 O O . TYR A 1 70 ? 7.429 -9.377 -13.720 1.00 51.97 70 TYR A O 1
ATOM 603 N N . ARG A 1 71 ? 7.902 -9.176 -11.512 1.00 51.19 71 ARG A N 1
ATOM 604 C CA . ARG A 1 71 ? 9.246 -8.613 -11.646 1.00 51.19 71 ARG A CA 1
ATOM 605 C C . ARG A 1 71 ? 10.184 -9.727 -12.115 1.00 51.19 71 ARG A C 1
ATOM 607 O O . ARG A 1 71 ? 11.039 -10.215 -11.379 1.00 51.19 71 ARG A O 1
ATOM 614 N N . LYS A 1 72 ? 9.956 -10.224 -13.334 1.00 43.69 72 LYS A N 1
ATOM 615 C CA . LYS A 1 72 ? 10.908 -11.065 -14.042 1.00 43.69 72 LYS A CA 1
ATOM 616 C C . LYS A 1 72 ? 12.221 -10.304 -14.026 1.00 43.69 72 LYS A C 1
ATOM 618 O O . LYS A 1 72 ? 12.235 -9.101 -14.262 1.00 43.69 72 LYS A O 1
ATOM 623 N N . GLN A 1 73 ? 13.280 -11.032 -13.701 1.00 43.47 73 GLN A N 1
ATOM 624 C CA . GLN A 1 73 ? 14.666 -10.614 -13.812 1.00 43.47 73 GLN A CA 1
ATOM 625 C C . GLN A 1 73 ? 14.860 -9.856 -15.130 1.00 43.47 73 GLN A C 1
ATOM 627 O O . GLN A 1 73 ? 15.034 -10.470 -16.178 1.00 43.47 73 GLN A O 1
ATOM 632 N N . VAL A 1 74 ? 14.834 -8.527 -15.084 1.00 41.41 74 VAL A N 1
ATOM 633 C CA . VAL A 1 74 ? 15.442 -7.707 -16.128 1.00 41.41 74 VAL A CA 1
ATOM 634 C C . VAL A 1 74 ? 16.914 -7.593 -15.739 1.00 41.41 74 VAL A C 1
ATOM 636 O O . VAL A 1 74 ? 17.403 -6.532 -15.384 1.00 41.41 74 VAL A O 1
ATOM 639 N N . ASN A 1 75 ? 17.593 -8.741 -15.698 1.00 38.69 75 ASN A N 1
ATOM 640 C CA . ASN A 1 75 ? 19.039 -8.785 -15.850 1.00 38.69 75 ASN A CA 1
ATOM 641 C C . ASN A 1 75 ? 19.258 -8.896 -17.360 1.00 38.69 75 ASN A C 1
ATOM 643 O O . ASN A 1 75 ? 19.330 -10.002 -17.897 1.00 38.69 75 ASN A O 1
ATOM 647 N N . GLY A 1 76 ? 19.206 -7.742 -18.026 1.00 35.69 76 GLY A N 1
ATOM 648 C CA . GLY A 1 76 ? 19.843 -7.541 -19.324 1.00 35.69 76 GLY A CA 1
ATOM 649 C C . GLY A 1 76 ? 21.282 -7.114 -19.103 1.00 35.69 76 GLY A C 1
ATOM 650 O O . GLY A 1 76 ? 21.508 -6.373 -18.120 1.00 35.69 76 GLY A O 1
#

Foldseek 3Di:
DKKKKWFAFPPPGIAIEIEDDPDVPVVQVCCCVPDPTHTPDMDMDHDDPVVVCCCCPVVVHDYHYDDPPPPPPPPD

pLDDT: mean 86.31, std 15.13, range [35.69, 95.56]

Radius of gyration: 12.64 Å; chains: 1; bounding box: 35×20×35 Å